Protein AF-A0AAV1XKB2-F1 (afdb_monomer_lite)

Structure (mmCIF, N/CA/C/O backbone):
data_AF-A0AAV1XKB2-F1
#
_entry.id   AF-A0AAV1XKB2-F1
#
loop_
_atom_site.group_PDB
_atom_site.id
_atom_site.type_symbol
_atom_site.label_atom_id
_atom_site.label_alt_id
_atom_site.label_comp_id
_atom_site.label_asym_id
_atom_site.label_entity_id
_atom_site.label_seq_id
_atom_site.pdbx_PDB_ins_code
_atom_site.Cartn_x
_atom_site.Cartn_y
_atom_site.Cartn_z
_atom_site.occupancy
_atom_site.B_iso_or_equiv
_atom_site.auth_seq_id
_atom_site.auth_comp_id
_atom_site.auth_asym_id
_atom_site.auth_atom_id
_atom_site.pdbx_PDB_model_num
ATOM 1 N N . MET A 1 1 ? -14.876 -2.537 -5.262 1.00 83.94 1 MET A N 1
ATOM 2 C CA . MET A 1 1 ? -13.657 -1.916 -5.820 1.00 83.94 1 MET A CA 1
ATOM 3 C C . MET A 1 1 ? -12.426 -2.475 -5.126 1.00 83.94 1 MET A C 1
ATOM 5 O O . MET A 1 1 ? -11.834 -3.338 -5.744 1.00 83.94 1 MET A O 1
ATOM 9 N N . ASP A 1 2 ? -12.140 -2.189 -3.852 1.00 96.25 2 ASP A N 1
ATOM 10 C CA . ASP A 1 2 ? -10.943 -2.771 -3.193 1.00 96.25 2 ASP A CA 1
ATOM 11 C C . ASP A 1 2 ? -11.246 -4.005 -2.339 1.00 96.25 2 ASP A C 1
ATOM 13 O O . ASP A 1 2 ? -10.470 -4.955 -2.315 1.00 96.25 2 ASP A O 1
ATOM 17 N N . ALA A 1 3 ? -12.425 -4.055 -1.708 1.00 96.94 3 ALA A N 1
ATOM 18 C CA . ALA A 1 3 ? -12.821 -5.207 -0.896 1.00 96.94 3 ALA A CA 1
ATOM 19 C C . ALA A 1 3 ? -12.820 -6.520 -1.703 1.00 96.94 3 ALA A C 1
ATOM 21 O O . ALA A 1 3 ? -12.330 -7.540 -1.236 1.00 96.94 3 ALA A O 1
ATOM 22 N N . HIS A 1 4 ? -13.295 -6.489 -2.954 1.00 97.62 4 HIS A N 1
ATOM 23 C CA . HIS A 1 4 ? -13.253 -7.657 -3.842 1.00 97.62 4 HIS A CA 1
ATOM 24 C C . HIS A 1 4 ? -11.821 -8.096 -4.175 1.00 97.62 4 HIS A C 1
ATOM 26 O O . HIS A 1 4 ? -11.567 -9.294 -4.266 1.00 97.62 4 HIS A O 1
ATOM 32 N N . VAL A 1 5 ? -10.889 -7.147 -4.329 1.00 97.81 5 VAL A N 1
ATOM 33 C CA . VAL A 1 5 ? -9.462 -7.441 -4.531 1.00 97.81 5 VAL A CA 1
ATOM 34 C C . VAL A 1 5 ? -8.880 -8.069 -3.267 1.00 97.81 5 VAL A C 1
ATOM 36 O O . VAL A 1 5 ? -8.208 -9.087 -3.359 1.00 97.81 5 VAL A O 1
ATOM 39 N N . GLY A 1 6 ? -9.200 -7.533 -2.087 1.00 97.56 6 GLY A N 1
ATOM 40 C CA . GLY A 1 6 ? -8.785 -8.108 -0.807 1.00 97.56 6 GLY A CA 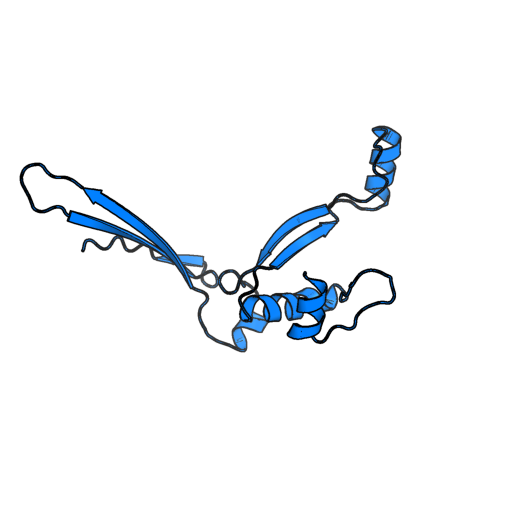1
ATOM 41 C C . GLY A 1 6 ? -9.269 -9.548 -0.616 1.00 97.56 6 GLY A C 1
ATOM 42 O O . GLY A 1 6 ? -8.490 -10.413 -0.233 1.00 97.56 6 GLY A O 1
ATOM 43 N N . VAL A 1 7 ? -10.527 -9.843 -0.949 1.00 97.50 7 VAL A N 1
ATOM 44 C CA . VAL A 1 7 ? -11.045 -11.221 -0.892 1.00 97.50 7 VAL A CA 1
ATOM 45 C C . VAL A 1 7 ? -10.362 -12.127 -1.917 1.00 97.50 7 VAL A C 1
ATOM 47 O O . VAL A 1 7 ? -9.953 -13.229 -1.579 1.00 97.50 7 VAL A O 1
ATOM 50 N N . LYS A 1 8 ? -10.215 -11.669 -3.165 1.00 97.69 8 LYS A N 1
ATOM 51 C CA . LYS A 1 8 ? -9.674 -12.481 -4.264 1.00 97.69 8 LYS A CA 1
ATOM 52 C C . LYS A 1 8 ? -8.173 -12.746 -4.149 1.00 97.69 8 LYS A C 1
ATOM 54 O O . LYS A 1 8 ? -7.715 -13.822 -4.509 1.00 97.69 8 LYS A O 1
ATOM 59 N N . GLU A 1 9 ? -7.401 -11.740 -3.751 1.00 97.19 9 GLU A N 1
ATOM 60 C CA . GLU A 1 9 ? -5.938 -11.767 -3.844 1.00 97.19 9 GLU A CA 1
ATOM 61 C C . GLU A 1 9 ? -5.250 -12.027 -2.499 1.00 97.19 9 GLU A C 1
ATOM 63 O O . GLU A 1 9 ? -4.081 -12.417 -2.496 1.00 97.19 9 GLU A O 1
ATOM 68 N N . LEU A 1 10 ? -5.952 -11.795 -1.380 1.00 96.50 10 LEU A N 1
ATOM 69 C CA . LEU A 1 10 ? -5.437 -11.949 -0.013 1.00 96.50 10 LEU A CA 1
ATOM 70 C C . LEU A 1 10 ? -6.264 -12.923 0.844 1.00 96.50 10 LEU A C 1
ATOM 72 O O . LEU A 1 10 ? -6.014 -13.019 2.045 1.00 96.50 10 LEU A O 1
ATOM 76 N N . ASP A 1 11 ? -7.248 -13.608 0.253 1.00 96.88 11 ASP A N 1
ATOM 77 C CA . ASP A 1 11 ? -8.141 -14.557 0.934 1.00 96.88 11 ASP A CA 1
ATOM 78 C C . ASP A 1 11 ? -8.866 -13.958 2.156 1.00 96.88 11 ASP A C 1
ATOM 80 O O . ASP A 1 11 ? -9.154 -14.637 3.145 1.00 96.88 11 ASP A O 1
ATOM 84 N N . LEU A 1 12 ? -9.165 -12.654 2.113 1.00 97.19 12 LEU A N 1
ATOM 85 C CA . LEU A 1 12 ? -9.924 -11.989 3.171 1.00 97.19 12 LEU A CA 1
ATOM 86 C C . LEU A 1 12 ? -11.398 -12.397 3.130 1.00 97.19 12 LEU A C 1
ATOM 88 O O . LEU A 1 12 ? -11.950 -12.749 2.091 1.00 97.19 12 LEU A O 1
ATOM 92 N N . GLN A 1 13 ? -12.070 -12.278 4.271 1.00 97.25 13 GLN A N 1
ATOM 93 C CA . GLN A 1 13 ? -13.512 -12.488 4.359 1.00 97.25 13 GLN A CA 1
ATOM 94 C C . GLN A 1 13 ? -14.255 -11.154 4.309 1.00 97.25 13 GLN A C 1
ATOM 96 O O . GLN A 1 13 ? -13.819 -10.162 4.900 1.00 97.25 13 GLN A O 1
ATOM 101 N N . TYR A 1 14 ? -15.406 -11.138 3.633 1.00 97.69 14 TYR A N 1
ATOM 102 C CA . TYR A 1 14 ? -16.333 -10.017 3.748 1.00 97.69 14 TYR A CA 1
ATOM 103 C C . TYR A 1 14 ? -16.877 -9.934 5.172 1.00 97.69 14 TYR A C 1
ATOM 105 O O . TYR A 1 14 ? -17.294 -10.932 5.762 1.00 97.69 14 TYR A O 1
ATOM 113 N N . MET A 1 15 ? -16.910 -8.722 5.703 1.00 96.69 15 MET A N 1
ATOM 114 C CA . MET A 1 15 ? -17.569 -8.416 6.962 1.00 96.69 15 MET A CA 1
ATOM 115 C C . MET A 1 15 ? -19.069 -8.163 6.734 1.00 96.69 15 MET A C 1
ATOM 117 O O . MET A 1 15 ? -19.504 -7.821 5.632 1.00 96.69 15 MET A O 1
ATOM 121 N N . LYS A 1 16 ? -19.882 -8.352 7.780 1.00 94.88 16 LYS A N 1
ATOM 122 C CA . LYS A 1 16 ? -21.343 -8.185 7.703 1.00 94.88 16 LYS A CA 1
ATOM 123 C C . LYS A 1 16 ? -21.719 -6.717 7.491 1.00 94.88 16 LYS A C 1
ATOM 125 O O . LYS A 1 16 ? -21.311 -5.866 8.271 1.00 94.88 16 LYS A O 1
ATOM 130 N N . GLY A 1 17 ? -22.560 -6.438 6.500 1.00 93.75 17 GLY A N 1
ATOM 131 C CA . GLY A 1 17 ? -23.114 -5.110 6.236 1.00 93.75 17 GLY A CA 1
ATOM 132 C C . GLY A 1 17 ? -23.745 -5.030 4.849 1.00 93.75 17 GLY A C 1
ATOM 133 O O . GLY A 1 17 ? -23.666 -5.982 4.076 1.00 93.75 17 GLY A O 1
ATOM 134 N N . GLU A 1 18 ? -24.366 -3.895 4.532 1.00 92.75 18 GLU A N 1
ATOM 135 C CA . GLU A 1 18 ? -24.983 -3.668 3.216 1.00 92.75 18 GLU A CA 1
ATOM 136 C C . GLU A 1 18 ? -23.945 -3.459 2.104 1.00 92.75 18 GLU A C 1
ATOM 138 O O . GLU A 1 18 ? -24.205 -3.762 0.941 1.00 92.75 18 GLU A O 1
ATOM 143 N N . GLN A 1 19 ? -22.754 -2.958 2.453 1.00 95.25 19 GLN A N 1
ATOM 144 C CA . GLN A 1 19 ? -21.680 -2.665 1.505 1.00 95.25 19 GLN A CA 1
ATOM 145 C C . GLN A 1 19 ? -20.498 -3.637 1.661 1.00 95.25 19 GLN A C 1
ATOM 147 O O . GLN A 1 19 ? -20.107 -3.943 2.795 1.00 95.25 19 GLN A O 1
ATOM 152 N N . PRO A 1 20 ? -19.875 -4.095 0.554 1.00 96.44 20 PRO A N 1
ATOM 153 C CA . PRO A 1 20 ? -18.698 -4.957 0.614 1.00 96.44 20 PRO A CA 1
ATOM 154 C C . PRO A 1 20 ? -17.520 -4.265 1.308 1.00 96.44 20 PRO A C 1
ATOM 156 O O . PRO A 1 20 ? -16.977 -3.286 0.797 1.00 96.44 20 PRO A O 1
ATOM 159 N N . HIS A 1 21 ? -17.092 -4.813 2.444 1.00 96.94 21 HIS A N 1
ATOM 160 C CA . HIS A 1 21 ? -15.913 -4.360 3.176 1.00 96.94 21 HIS A CA 1
ATOM 161 C C . HIS A 1 21 ? -15.157 -5.551 3.771 1.00 96.94 21 HIS A C 1
ATOM 163 O O . HIS A 1 21 ? -15.750 -6.556 4.167 1.00 96.94 21 HIS A O 1
ATOM 169 N N . CYS A 1 22 ? -13.832 -5.448 3.795 1.00 97.38 22 CYS A N 1
ATOM 170 C CA . CYS A 1 22 ? -12.917 -6.408 4.404 1.00 97.38 22 CYS A CA 1
ATOM 171 C C . CYS A 1 22 ? -11.652 -5.666 4.859 1.00 97.38 22 CYS A C 1
ATOM 173 O O . CYS A 1 22 ? -11.419 -4.527 4.454 1.00 97.38 22 CYS A O 1
ATOM 175 N N . GLY A 1 23 ? -10.829 -6.306 5.684 1.00 96.94 23 GLY A N 1
ATOM 176 C CA . GLY A 1 23 ? -9.600 -5.712 6.200 1.00 96.94 23 GLY A CA 1
ATOM 177 C C . GLY A 1 23 ? -8.769 -6.721 6.981 1.00 96.94 23 GLY A C 1
ATOM 178 O O . GLY A 1 23 ? -9.184 -7.863 7.179 1.00 96.94 23 GLY A O 1
ATOM 179 N N . PHE A 1 24 ? -7.591 -6.295 7.418 1.00 97.12 24 PHE A N 1
ATOM 180 C CA . PHE A 1 24 ? -6.651 -7.097 8.198 1.00 97.12 24 PHE A CA 1
ATOM 181 C C . PHE A 1 24 ? -5.982 -6.220 9.269 1.00 97.12 24 PHE A C 1
ATOM 183 O O . PHE A 1 24 ? -5.957 -4.999 9.119 1.00 97.12 24 PHE A O 1
ATOM 190 N N . PRO A 1 25 ? -5.454 -6.810 10.357 1.00 97.00 25 PRO A N 1
ATOM 191 C CA . PRO A 1 25 ? -4.750 -6.053 11.389 1.00 97.00 25 PRO A CA 1
ATOM 192 C C . PRO A 1 25 ? -3.394 -5.541 10.887 1.00 97.00 25 PRO A C 1
ATOM 194 O O . PRO A 1 25 ? -2.748 -6.201 10.076 1.00 97.00 25 PRO A O 1
ATOM 197 N N . GLU A 1 26 ? -2.927 -4.422 11.443 1.00 94.44 26 GLU A N 1
ATOM 198 C CA . GLU A 1 26 ? -1.676 -3.737 11.070 1.00 94.44 26 GLU A CA 1
ATOM 199 C C . GLU A 1 26 ? -0.451 -4.661 11.035 1.00 94.44 26 GLU A C 1
ATOM 201 O O . GLU A 1 26 ? 0.348 -4.598 10.111 1.00 94.44 26 GLU A O 1
ATOM 206 N N . LYS A 1 27 ? -0.352 -5.625 11.958 1.00 93.62 27 LYS A N 1
ATOM 207 C CA . LYS A 1 27 ? 0.728 -6.630 11.963 1.00 93.62 27 LYS A CA 1
ATOM 208 C C . LYS A 1 27 ? 0.872 -7.428 10.654 1.00 93.62 27 LYS A C 1
ATOM 210 O O . LYS A 1 27 ? 1.934 -7.973 10.388 1.00 93.62 27 LYS A O 1
ATOM 215 N N . ASN A 1 28 ? -0.193 -7.529 9.854 1.00 93.38 28 ASN A N 1
ATOM 216 C CA . ASN A 1 28 ? -0.197 -8.237 8.572 1.00 93.38 28 ASN A CA 1
ATOM 217 C C . ASN A 1 28 ? 0.032 -7.291 7.378 1.00 93.38 28 ASN A C 1
ATOM 219 O O . ASN A 1 28 ? -0.045 -7.736 6.231 1.00 93.38 28 ASN A O 1
ATOM 223 N N . PHE A 1 29 ? 0.271 -6.000 7.626 1.00 92.50 29 PHE A N 1
ATOM 224 C CA . PHE A 1 29 ? 0.393 -4.965 6.604 1.00 92.50 29 PHE A CA 1
ATOM 225 C C . PHE A 1 29 ? 1.471 -5.286 5.576 1.00 92.50 29 PHE A C 1
ATOM 227 O O . PHE A 1 29 ? 1.144 -5.421 4.398 1.00 92.50 29 PHE A O 1
ATOM 234 N N . LEU A 1 30 ? 2.715 -5.493 6.018 1.00 89.06 30 LEU A N 1
ATOM 235 C CA . LEU A 1 30 ? 3.856 -5.715 5.124 1.00 89.06 30 LEU A CA 1
ATOM 236 C C . LEU A 1 30 ? 3.608 -6.889 4.169 1.00 89.06 30 LEU A C 1
ATOM 238 O O . LEU A 1 30 ? 3.649 -6.721 2.952 1.00 89.06 30 LEU A O 1
ATOM 242 N N . MET A 1 31 ? 3.218 -8.044 4.716 1.00 90.69 31 MET A N 1
ATOM 243 C CA . MET A 1 31 ? 2.910 -9.247 3.936 1.00 90.69 31 MET A CA 1
ATOM 244 C C . MET A 1 31 ? 1.803 -9.010 2.894 1.00 90.69 31 MET A C 1
ATOM 246 O O . MET A 1 31 ? 1.886 -9.488 1.763 1.00 90.69 31 MET A O 1
ATOM 250 N N . ASN A 1 32 ? 0.725 -8.314 3.262 1.00 93.81 32 ASN A N 1
ATOM 251 C CA . ASN A 1 32 ? -0.418 -8.129 2.368 1.00 93.81 32 ASN A CA 1
ATOM 252 C C . ASN A 1 32 ? -0.155 -7.078 1.286 1.00 93.81 32 ASN A C 1
ATOM 254 O O . ASN A 1 32 ? -0.527 -7.286 0.129 1.00 93.81 32 ASN A O 1
ATOM 258 N N . VAL A 1 33 ? 0.505 -5.973 1.637 1.00 92.44 33 VAL A N 1
ATOM 259 C CA . VAL A 1 33 ? 0.912 -4.941 0.675 1.00 92.44 33 VAL A CA 1
ATOM 260 C C . VAL A 1 33 ? 1.869 -5.524 -0.351 1.00 92.44 33 VAL A C 1
ATOM 262 O O . VAL A 1 33 ? 1.693 -5.301 -1.546 1.00 92.44 33 VAL A O 1
ATOM 265 N N . GLU A 1 34 ? 2.834 -6.323 0.092 1.00 88.69 34 GLU A N 1
ATOM 266 C CA . GLU A 1 34 ? 3.779 -6.985 -0.794 1.00 88.69 34 GLU A CA 1
ATOM 267 C C . GLU A 1 34 ? 3.076 -7.938 -1.772 1.00 88.69 34 GLU A C 1
ATOM 269 O O . GLU A 1 34 ? 3.307 -7.860 -2.980 1.00 88.69 34 GLU A O 1
ATOM 274 N N . LYS A 1 35 ? 2.173 -8.804 -1.285 1.00 91.50 35 LYS A N 1
ATOM 275 C CA . LYS A 1 35 ? 1.381 -9.701 -2.145 1.00 91.50 35 LYS A CA 1
ATOM 276 C C . LYS A 1 35 ? 0.637 -8.928 -3.234 1.00 91.50 35 LYS A C 1
ATOM 278 O O . LYS A 1 35 ? 0.655 -9.337 -4.396 1.00 91.50 35 LYS A O 1
ATOM 283 N N . LEU A 1 36 ? 0.002 -7.811 -2.875 1.00 94.38 36 LEU A N 1
ATOM 284 C CA . LEU A 1 36 ? -0.696 -6.948 -3.829 1.00 94.38 36 LEU A CA 1
ATOM 285 C C . LEU A 1 36 ? 0.278 -6.283 -4.813 1.00 94.38 36 LEU A C 1
ATOM 287 O O . LEU A 1 36 ? 0.057 -6.336 -6.023 1.00 94.38 36 LEU A O 1
ATOM 291 N N . ALA A 1 37 ? 1.378 -5.712 -4.323 1.00 90.94 37 ALA A N 1
ATOM 292 C CA . ALA A 1 37 ? 2.384 -5.055 -5.150 1.00 90.94 37 ALA A CA 1
ATOM 293 C C . ALA A 1 37 ? 3.010 -6.022 -6.168 1.00 90.94 37 ALA A C 1
ATOM 295 O O . ALA A 1 37 ? 3.103 -5.696 -7.351 1.00 90.94 37 ALA A O 1
ATOM 296 N N . ARG A 1 38 ? 3.352 -7.250 -5.753 1.00 87.75 38 ARG A N 1
ATOM 297 C CA . ARG A 1 38 ? 3.874 -8.306 -6.640 1.00 87.75 38 ARG A CA 1
ATOM 298 C C . ARG A 1 38 ? 2.865 -8.750 -7.701 1.00 87.75 38 ARG A C 1
ATOM 300 O O . ARG A 1 38 ? 3.268 -9.083 -8.811 1.00 87.75 38 ARG A O 1
ATOM 307 N N . LYS A 1 39 ? 1.565 -8.710 -7.392 1.00 91.69 39 LYS A N 1
ATOM 308 C CA . LYS A 1 39 ? 0.472 -8.946 -8.355 1.00 91.69 39 LYS A CA 1
ATOM 309 C C . LYS A 1 39 ? 0.218 -7.751 -9.293 1.00 91.69 39 LYS A C 1
ATOM 311 O O . LYS A 1 39 ? -0.680 -7.821 -10.125 1.00 91.69 39 LYS A O 1
ATOM 316 N N . GLY A 1 40 ? 1.001 -6.672 -9.186 1.00 91.81 40 GLY A N 1
ATOM 317 C CA . GLY A 1 40 ? 0.936 -5.501 -10.065 1.00 91.81 40 GLY A CA 1
ATOM 318 C C . GLY A 1 40 ? -0.029 -4.408 -9.605 1.00 91.81 40 GLY A C 1
ATOM 319 O O . GLY A 1 40 ? -0.230 -3.433 -10.329 1.00 91.81 40 GLY A O 1
ATOM 320 N N . TYR A 1 41 ? -0.618 -4.531 -8.413 1.00 96.06 41 TYR A N 1
ATOM 321 C CA . TYR A 1 41 ? -1.460 -3.475 -7.857 1.00 96.06 41 TYR A CA 1
ATOM 322 C C . TYR A 1 41 ? -0.602 -2.316 -7.333 1.00 96.06 41 TYR A C 1
ATOM 324 O O . TYR A 1 41 ? 0.479 -2.516 -6.776 1.00 96.06 41 TYR A O 1
ATOM 332 N N . ARG A 1 42 ? -1.111 -1.089 -7.475 1.00 95.38 42 ARG A N 1
ATOM 333 C CA . ARG A 1 42 ? -0.558 0.099 -6.817 1.00 95.38 42 ARG A CA 1
ATOM 334 C C . ARG A 1 42 ? -1.319 0.340 -5.520 1.00 95.38 42 ARG A C 1
ATOM 336 O O . ARG A 1 42 ? -2.508 0.647 -5.559 1.00 95.38 42 ARG A O 1
ATOM 343 N N . VAL A 1 43 ? -0.637 0.195 -4.392 1.00 95.75 43 VAL A N 1
ATOM 344 C CA . VAL A 1 43 ? -1.234 0.254 -3.056 1.00 95.75 43 VAL A CA 1
ATOM 345 C C . VAL A 1 43 ? -0.991 1.630 -2.451 1.00 95.75 43 VAL A C 1
ATOM 347 O O . VAL A 1 43 ? 0.150 2.078 -2.367 1.00 95.75 43 VAL A O 1
ATOM 350 N N . LEU A 1 44 ? -2.058 2.310 -2.037 1.00 96.94 44 LEU A N 1
ATOM 351 C CA . LEU A 1 44 ? -1.967 3.568 -1.300 1.00 96.94 44 LEU A CA 1
ATOM 352 C C . LEU A 1 44 ? -2.066 3.269 0.194 1.00 96.94 44 LEU A C 1
ATOM 354 O O . LEU A 1 44 ? -3.008 2.610 0.631 1.00 96.94 44 LEU A O 1
ATOM 358 N N . VAL A 1 45 ? -1.106 3.770 0.963 1.00 95.88 45 VAL A N 1
ATOM 359 C CA . VAL A 1 45 ? -1.065 3.623 2.419 1.00 95.88 45 VAL A CA 1
ATOM 360 C C . VAL A 1 45 ? -1.623 4.899 3.024 1.00 95.88 45 VAL A C 1
ATOM 362 O O . VAL A 1 45 ? -1.047 5.973 2.845 1.00 95.88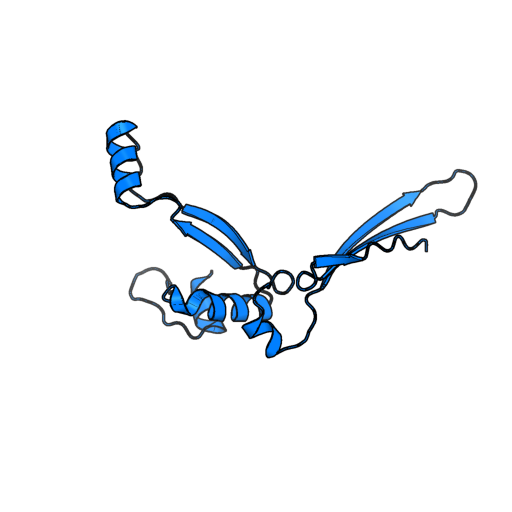 45 VAL A O 1
ATOM 365 N N . VAL A 1 46 ? -2.775 4.784 3.680 1.00 97.69 46 VAL A N 1
ATOM 366 C CA . VAL A 1 46 ? -3.486 5.909 4.288 1.00 97.69 46 VAL A CA 1
ATOM 367 C C . VAL A 1 46 ? -3.479 5.730 5.797 1.00 97.69 46 VAL A C 1
ATOM 369 O O . VAL A 1 46 ? -4.162 4.845 6.308 1.00 97.69 46 VAL A O 1
ATOM 372 N N . GLU A 1 47 ? -2.744 6.589 6.496 1.00 97.25 47 GLU A N 1
ATOM 373 C CA . GLU A 1 47 ? -2.564 6.500 7.946 1.00 97.25 47 GLU A CA 1
ATOM 374 C C . GLU A 1 47 ? -3.400 7.536 8.690 1.00 97.25 47 GLU A C 1
ATOM 376 O O . GLU A 1 47 ? -3.790 8.570 8.140 1.00 97.25 47 GLU A O 1
ATOM 381 N N . GLN A 1 48 ? -3.662 7.269 9.970 1.00 97.25 48 GLN A N 1
ATOM 382 C CA . GLN A 1 48 ? -4.183 8.278 10.889 1.00 97.25 48 GLN A CA 1
ATOM 383 C C . GLN A 1 48 ? -3.044 9.227 11.277 1.00 97.25 48 GLN A C 1
ATOM 385 O O . GLN A 1 48 ? -2.104 8.829 11.957 1.00 97.25 48 GLN A O 1
ATOM 390 N N . THR A 1 49 ? -3.125 10.491 10.857 1.00 96.31 49 THR A N 1
ATOM 391 C CA . THR A 1 49 ? -2.084 11.505 11.130 1.00 96.31 49 THR A CA 1
ATOM 392 C C . THR A 1 49 ? -2.386 12.364 12.356 1.00 96.31 49 THR A C 1
ATOM 394 O O . THR A 1 49 ? -1.784 13.423 12.560 1.00 96.31 49 THR A O 1
ATOM 397 N N . GLU A 1 50 ? -3.357 11.936 13.156 1.00 93.62 50 GLU A N 1
ATOM 398 C CA . GLU A 1 50 ? -3.640 12.474 14.478 1.00 93.62 50 GLU A CA 1
ATOM 399 C C . GLU A 1 50 ? -4.237 11.392 15.382 1.00 93.62 50 GLU A C 1
ATOM 401 O O . GLU A 1 50 ? -4.903 10.465 14.910 1.00 93.62 50 GLU A O 1
ATOM 406 N N . THR A 1 51 ? -4.021 11.528 16.688 1.00 95.38 51 THR A N 1
ATOM 407 C CA . THR A 1 51 ? -4.644 10.666 17.699 1.00 95.38 51 THR A CA 1
ATOM 408 C C . THR A 1 51 ? -6.069 11.135 18.030 1.00 95.38 51 THR A C 1
ATOM 410 O O . THR A 1 51 ? -6.423 12.292 17.768 1.00 95.38 51 THR A O 1
ATOM 413 N N . PRO A 1 52 ? -6.910 10.285 18.651 1.00 93.56 52 PRO A N 1
ATOM 414 C CA . PRO A 1 52 ? -8.228 10.700 19.131 1.00 93.56 52 PRO A CA 1
ATOM 415 C C . PRO A 1 52 ? -8.179 11.913 20.073 1.00 93.56 52 PRO A C 1
ATOM 417 O O . PRO A 1 52 ? -9.016 12.808 19.966 1.00 93.56 52 PRO A O 1
ATOM 420 N N . GLU A 1 53 ? -7.172 12.003 20.946 1.00 93.75 53 GLU A N 1
ATOM 421 C CA . GLU A 1 53 ? -6.999 13.134 21.867 1.00 93.75 53 GLU A CA 1
ATOM 422 C C . GLU A 1 53 ? -6.680 14.429 21.109 1.00 93.75 53 GLU A C 1
ATOM 424 O O . GLU A 1 53 ? -7.228 15.490 21.413 1.00 93.75 53 GLU A O 1
ATOM 429 N N . GLN A 1 54 ? -5.823 14.349 20.088 1.00 92.06 54 GLN A N 1
ATOM 430 C CA . GLN A 1 54 ? -5.488 15.489 19.233 1.00 92.06 54 GLN A CA 1
ATOM 431 C C . GLN A 1 54 ? -6.706 15.968 18.433 1.00 92.06 54 GLN A C 1
ATOM 433 O O . GLN A 1 54 ? -6.962 17.176 18.368 1.00 92.06 54 GLN A O 1
ATOM 438 N N . MET A 1 55 ? -7.502 15.034 17.904 1.00 92.88 55 MET A N 1
ATOM 439 C CA . MET A 1 55 ? -8.773 15.330 17.243 1.00 92.88 55 MET A CA 1
ATOM 440 C C . MET A 1 55 ? -9.745 16.027 18.209 1.00 92.88 55 MET A C 1
ATOM 442 O O . MET A 1 55 ? -10.355 17.033 17.843 1.00 92.88 55 MET A O 1
ATOM 446 N N . GLU A 1 56 ? -9.869 15.559 19.456 1.00 89.56 56 GLU A N 1
ATOM 447 C CA . GLU A 1 56 ? -10.725 16.201 20.461 1.00 89.56 56 GLU A CA 1
ATOM 448 C C . GLU A 1 56 ? -10.290 17.629 20.797 1.00 89.56 56 GLU A C 1
ATOM 450 O O . GLU A 1 56 ? -11.134 18.523 20.907 1.00 89.56 56 GLU A O 1
ATOM 455 N N . ILE A 1 57 ? -8.986 17.860 20.966 1.00 88.75 57 ILE A N 1
ATOM 456 C CA . ILE A 1 57 ? -8.440 19.197 21.221 1.00 88.75 57 ILE A CA 1
ATOM 457 C C . ILE A 1 57 ? -8.729 20.106 20.023 1.00 88.75 57 ILE A C 1
ATOM 459 O O . ILE A 1 57 ? -9.248 21.207 20.198 1.00 88.75 57 ILE A O 1
ATOM 463 N N . SER A 1 58 ? -8.458 19.636 18.802 1.00 87.69 58 SER A N 1
ATOM 464 C CA . SER A 1 58 ? -8.745 20.369 17.564 1.00 87.69 58 SER A CA 1
ATOM 465 C C . SER A 1 58 ? -10.231 20.720 17.448 1.00 87.69 58 SER A C 1
ATOM 467 O O . SER A 1 58 ? -10.581 21.861 17.143 1.00 87.69 58 SER A O 1
ATOM 469 N N . TRP A 1 59 ? -11.117 19.777 17.773 1.00 84.00 59 TRP A N 1
ATOM 470 C CA . TRP A 1 59 ? -12.561 19.987 17.792 1.00 84.00 59 TRP A CA 1
ATOM 471 C C . TRP A 1 59 ? -12.979 21.082 18.779 1.00 84.00 59 TRP A C 1
ATOM 473 O O .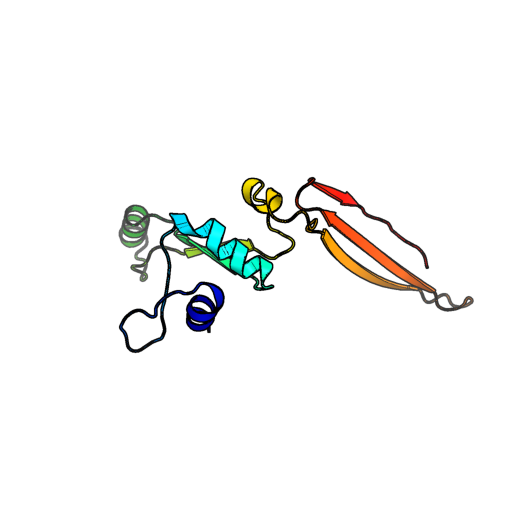 TRP A 1 59 ? -13.671 22.026 18.389 1.00 84.00 59 TRP A O 1
ATOM 483 N N . LYS A 1 60 ? -12.516 20.988 20.032 1.00 85.50 60 LYS A N 1
ATOM 484 C CA . LYS A 1 60 ? -12.848 21.932 21.112 1.00 85.50 60 LYS A CA 1
ATOM 485 C C . LYS A 1 60 ? -12.285 23.333 20.855 1.00 85.50 60 LYS A C 1
ATOM 487 O O . LYS A 1 60 ? -12.959 24.315 21.138 1.00 85.50 60 LYS A O 1
ATOM 492 N N . VAL A 1 61 ? -11.068 23.428 20.316 1.00 82.25 61 VAL A N 1
ATOM 493 C CA . VAL A 1 61 ? -10.349 24.702 20.135 1.00 82.25 61 VAL A CA 1
ATOM 494 C C . VAL A 1 61 ? -10.709 25.392 18.820 1.00 82.25 61 VAL A C 1
ATOM 496 O O . VAL A 1 61 ? -10.863 26.609 18.789 1.00 82.25 61 VAL A O 1
ATOM 499 N N . LYS A 1 62 ? -10.834 24.639 17.721 1.00 74.50 62 LYS A N 1
ATOM 500 C CA . LYS A 1 62 ? -11.028 25.201 16.372 1.00 74.50 62 LYS A CA 1
ATOM 501 C C . LYS A 1 62 ? -12.477 25.142 15.887 1.00 74.50 62 LYS A C 1
ATOM 503 O O . LYS A 1 62 ? -12.757 25.607 14.786 1.00 74.50 62 LYS A O 1
ATOM 508 N N . GLY A 1 63 ? -13.392 24.554 16.663 1.00 71.50 63 GLY A N 1
ATOM 509 C CA . GLY A 1 63 ? -14.796 24.400 16.271 1.00 71.50 63 GLY A CA 1
ATOM 510 C C . GLY A 1 63 ? -14.981 23.533 15.021 1.00 71.50 63 GLY A C 1
ATOM 511 O O . GLY A 1 63 ? -15.922 23.748 14.255 1.00 71.50 63 GLY A O 1
ATOM 512 N N . SER A 1 64 ? -14.065 22.584 14.776 1.00 70.00 64 SER A N 1
ATOM 513 C CA . SER A 1 64 ? -14.116 21.701 13.604 1.00 70.00 64 SER A CA 1
ATOM 514 C C . SER A 1 64 ? -15.475 20.993 13.514 1.00 70.00 64 SER A C 1
ATOM 516 O O . SER A 1 64 ? -16.016 20.523 14.509 1.00 70.00 64 SER A O 1
ATOM 518 N N . LYS A 1 65 ? -16.055 20.876 12.316 1.00 73.38 65 LYS A N 1
ATOM 519 C CA . LYS A 1 65 ? -17.294 20.094 12.126 1.00 73.38 65 LYS A CA 1
ATOM 520 C C . LYS A 1 65 ? -17.034 18.586 12.033 1.00 73.38 65 LYS A C 1
ATOM 522 O O . LYS A 1 65 ? -17.978 17.803 12.109 1.00 73.38 65 LYS A O 1
ATOM 527 N N . GLN A 1 66 ? -15.780 18.172 11.856 1.00 76.69 66 GLN A N 1
ATOM 528 C CA . GLN A 1 66 ? -15.407 16.777 11.639 1.00 76.69 66 GLN A CA 1
ATOM 529 C C . GLN A 1 66 ? -14.993 16.124 12.960 1.00 76.69 66 GLN A C 1
ATOM 531 O O . GLN A 1 66 ? -13.986 16.497 13.553 1.00 76.69 66 GLN A O 1
ATOM 536 N N . LYS A 1 67 ? -15.784 15.141 13.408 1.00 86.69 67 LYS A N 1
ATOM 537 C CA . LYS A 1 67 ? -15.510 14.293 14.584 1.00 86.69 67 LYS A CA 1
ATOM 538 C C . LYS A 1 67 ? -14.787 12.998 14.194 1.00 86.69 67 LYS A C 1
ATOM 540 O O . LYS A 1 67 ? -15.135 11.918 14.664 1.00 86.69 67 LYS A O 1
ATOM 545 N N . VAL A 1 68 ? -13.859 13.094 13.252 1.00 91.94 68 VAL A N 1
ATOM 546 C CA . VAL A 1 68 ? -13.083 11.959 12.754 1.00 91.94 68 VAL A CA 1
ATOM 547 C C . VAL A 1 68 ? -11.620 12.347 12.740 1.00 91.94 68 VAL A C 1
ATOM 549 O O . VAL A 1 68 ? -11.300 13.479 12.390 1.00 91.94 68 VAL A O 1
ATOM 552 N N . VAL A 1 69 ? -10.753 11.399 13.087 1.00 94.62 69 VAL A N 1
ATOM 553 C CA . VAL A 1 69 ? -9.312 11.609 12.960 1.00 94.62 69 VAL A CA 1
ATOM 554 C C . VAL A 1 69 ? -8.923 11.809 11.493 1.00 94.62 69 VAL A C 1
ATOM 556 O O . VAL A 1 69 ? -9.413 11.102 10.598 1.00 94.62 69 VAL A O 1
ATOM 559 N N . ARG A 1 70 ? -8.039 12.771 11.256 1.00 93.69 70 ARG A N 1
ATOM 560 C CA . ARG A 1 70 ? -7.438 13.085 9.966 1.00 93.69 70 ARG A CA 1
ATOM 561 C C . ARG A 1 70 ? -6.664 11.890 9.423 1.00 93.69 70 ARG A C 1
ATOM 563 O O . ARG A 1 70 ? -5.976 11.176 10.153 1.00 93.69 70 ARG A O 1
ATOM 570 N N . ARG A 1 71 ? -6.796 11.688 8.115 1.00 97.06 71 ARG A N 1
ATOM 571 C CA . ARG A 1 71 ? -6.129 10.629 7.367 1.00 97.06 71 ARG A CA 1
ATOM 572 C C . ARG A 1 71 ? -5.486 11.197 6.120 1.00 97.06 71 ARG A C 1
ATOM 574 O O . ARG A 1 71 ? -6.109 12.009 5.437 1.00 97.06 71 ARG A O 1
ATOM 581 N N . GLU A 1 72 ? -4.272 10.759 5.827 1.00 97.56 72 GLU A N 1
ATOM 582 C CA . GLU A 1 72 ? -3.492 11.239 4.686 1.00 97.56 72 GLU A CA 1
ATOM 583 C C . GLU A 1 72 ? -2.789 10.067 4.003 1.00 97.56 72 GLU A C 1
ATOM 585 O O . GLU A 1 72 ? -2.519 9.044 4.631 1.00 97.56 72 GLU A O 1
ATOM 590 N N . ILE A 1 73 ? -2.515 10.204 2.704 1.00 97.50 73 ILE A N 1
ATOM 591 C CA . ILE A 1 73 ? -1.705 9.226 1.973 1.00 97.50 73 ILE A CA 1
ATOM 592 C C . ILE A 1 73 ? -0.253 9.430 2.404 1.00 97.50 73 ILE A C 1
ATOM 594 O O . ILE A 1 73 ? 0.347 10.453 2.082 1.00 97.50 73 ILE A O 1
ATOM 598 N N . CYS A 1 74 ? 0.303 8.453 3.111 1.00 95.00 74 CYS A N 1
ATOM 599 C CA . CYS A 1 74 ? 1.672 8.502 3.617 1.00 95.00 74 CYS A CA 1
ATOM 600 C C . CYS A 1 74 ? 2.665 7.777 2.703 1.00 95.00 74 CYS A C 1
ATOM 602 O O . CYS A 1 74 ? 3.845 8.112 2.703 1.00 95.00 74 CYS A O 1
ATOM 604 N N . ALA A 1 75 ? 2.203 6.813 1.900 1.00 92.44 75 ALA A N 1
ATOM 605 C CA . ALA A 1 75 ? 3.049 6.113 0.937 1.00 92.44 75 ALA A CA 1
ATOM 606 C C . ALA A 1 75 ? 2.255 5.564 -0.257 1.00 92.44 75 ALA A C 1
ATOM 608 O O . ALA A 1 75 ? 1.047 5.324 -0.181 1.00 92.44 75 ALA A O 1
ATOM 609 N N . VAL A 1 76 ? 2.967 5.326 -1.362 1.00 93.25 76 VAL A N 1
ATOM 610 C CA . VAL A 1 76 ? 2.467 4.603 -2.537 1.00 93.25 76 VAL A CA 1
ATOM 611 C C . VAL A 1 76 ? 3.428 3.462 -2.844 1.00 93.25 76 VAL A C 1
ATOM 613 O O . VAL A 1 76 ? 4.592 3.690 -3.170 1.00 93.25 76 VAL A O 1
ATOM 616 N N . VAL A 1 77 ? 2.932 2.233 -2.758 1.00 91.38 77 VAL A N 1
ATOM 617 C CA . VAL A 1 77 ? 3.725 1.018 -2.949 1.00 91.38 77 VAL A CA 1
ATOM 618 C C . VAL A 1 77 ? 3.359 0.363 -4.276 1.00 91.38 77 VAL A C 1
ATOM 620 O O . VAL A 1 77 ? 2.187 0.200 -4.620 1.00 91.38 77 VAL A O 1
ATOM 623 N N . THR A 1 78 ? 4.378 -0.001 -5.041 1.00 91.19 78 THR A N 1
ATOM 624 C CA . THR A 1 78 ? 4.286 -0.700 -6.327 1.00 91.19 78 THR A CA 1
ATOM 625 C C . THR A 1 78 ? 5.320 -1.816 -6.358 1.00 91.19 78 THR A C 1
ATOM 627 O O . THR A 1 78 ? 6.232 -1.815 -5.535 1.00 91.19 78 THR A O 1
ATOM 630 N N . LYS A 1 79 ? 5.244 -2.730 -7.338 1.00 87.81 79 LYS A N 1
ATOM 631 C CA . LYS A 1 79 ? 6.270 -3.773 -7.527 1.00 87.81 79 LYS A CA 1
ATOM 632 C C . LYS A 1 79 ? 7.698 -3.198 -7.537 1.00 87.81 79 LYS A C 1
ATOM 634 O O . LYS A 1 79 ? 8.585 -3.794 -6.946 1.00 87.81 79 LYS A O 1
ATOM 639 N N . GLY A 1 80 ? 7.901 -2.050 -8.191 1.00 84.88 80 GLY A N 1
ATOM 640 C CA . GLY A 1 80 ? 9.217 -1.418 -8.349 1.00 84.88 80 GLY A CA 1
ATOM 641 C C . GLY A 1 80 ? 9.661 -0.517 -7.191 1.00 84.88 80 GLY A C 1
ATOM 642 O O . GLY A 1 80 ? 10.769 -0.006 -7.237 1.00 84.88 80 GLY A O 1
ATOM 643 N N . THR A 1 81 ? 8.820 -0.292 -6.175 1.00 85.31 81 THR A N 1
ATOM 644 C CA . THR A 1 81 ? 9.141 0.562 -5.009 1.00 85.31 81 THR A CA 1
ATOM 645 C C . THR A 1 81 ? 9.120 -0.205 -3.683 1.00 85.31 81 THR A C 1
ATOM 647 O O . THR A 1 81 ? 9.042 0.403 -2.618 1.00 85.31 81 THR A O 1
ATOM 650 N N . LEU A 1 82 ? 9.150 -1.542 -3.726 1.00 81.00 82 LEU A N 1
ATOM 651 C CA . LEU A 1 82 ? 9.258 -2.379 -2.529 1.00 81.00 82 LEU A CA 1
ATOM 652 C C . LEU A 1 82 ? 10.680 -2.288 -1.958 1.00 81.00 82 LEU A C 1
ATOM 654 O O . LEU A 1 82 ? 11.639 -2.622 -2.647 1.00 81.00 82 LEU A O 1
ATOM 658 N N . THR A 1 83 ? 10.804 -1.853 -0.704 1.00 70.75 83 THR A N 1
ATOM 659 C CA . THR A 1 83 ? 12.093 -1.599 -0.032 1.00 70.75 83 THR A CA 1
ATOM 660 C C . THR A 1 83 ? 12.474 -2.629 1.028 1.00 70.75 83 THR A C 1
ATOM 662 O O . THR A 1 83 ? 13.600 -2.594 1.517 1.00 70.75 83 THR A O 1
ATOM 665 N N . ASP A 1 84 ? 11.567 -3.524 1.428 1.00 67.25 84 ASP A N 1
ATOM 666 C CA . ASP A 1 84 ? 11.784 -4.350 2.620 1.00 67.25 84 ASP A CA 1
ATOM 667 C C . ASP A 1 84 ? 12.629 -5.610 2.339 1.00 67.25 84 ASP A C 1
ATOM 669 O O . ASP A 1 84 ? 12.283 -6.462 1.510 1.00 67.25 84 ASP A O 1
ATOM 673 N N . GLY A 1 85 ? 13.765 -5.709 3.036 1.00 54.94 85 GLY A N 1
ATOM 674 C CA . GLY A 1 85 ? 14.870 -6.624 2.741 1.00 54.94 85 GLY A CA 1
ATOM 675 C C . GLY A 1 85 ? 14.635 -8.085 3.131 1.00 54.94 85 GLY A C 1
ATOM 676 O O . GLY A 1 85 ? 15.152 -8.975 2.453 1.00 54.94 85 GLY A O 1
ATOM 677 N N . GLU A 1 86 ? 13.826 -8.368 4.160 1.00 54.69 86 GLU A N 1
ATOM 678 C CA . GLU A 1 86 ? 13.517 -9.761 4.538 1.00 54.69 86 GLU A CA 1
ATOM 679 C C . GLU A 1 86 ? 12.706 -10.476 3.446 1.00 54.69 86 GLU A C 1
ATOM 681 O O . GLU A 1 86 ? 12.855 -11.678 3.230 1.00 54.69 86 GLU A O 1
ATOM 686 N N . LEU A 1 87 ? 11.902 -9.730 2.690 1.00 52.16 87 LEU A N 1
ATOM 687 C CA . LEU A 1 87 ? 10.944 -10.250 1.715 1.00 52.16 87 LEU A CA 1
ATOM 688 C C . LEU A 1 87 ? 11.513 -10.353 0.289 1.00 52.16 87 LEU A C 1
ATOM 690 O O . LEU A 1 87 ? 11.167 -11.275 -0.461 1.00 52.16 87 LEU A O 1
ATOM 694 N N . LEU A 1 88 ? 12.450 -9.470 -0.074 1.00 54.56 88 LEU A N 1
ATOM 695 C CA . LEU A 1 88 ? 13.229 -9.567 -1.319 1.00 54.56 88 LEU A CA 1
ATOM 696 C C . LEU A 1 88 ? 14.145 -10.802 -1.336 1.00 54.56 88 LEU A C 1
ATOM 698 O O . LEU A 1 88 ? 14.386 -11.373 -2.399 1.00 54.56 88 LEU A O 1
ATOM 702 N N . SER A 1 89 ? 14.577 -11.281 -0.163 1.00 54.69 89 SER A N 1
ATOM 703 C CA . SER A 1 89 ? 15.396 -12.496 -0.037 1.00 54.69 89 SER A CA 1
ATOM 704 C C . SER A 1 89 ? 14.722 -13.754 -0.615 1.00 54.69 89 SER A C 1
ATOM 706 O O . SER A 1 89 ? 15.402 -14.675 -1.066 1.00 54.69 89 SER A O 1
ATOM 708 N N . ALA A 1 90 ? 13.384 -13.773 -0.663 1.00 55.41 90 ALA A N 1
ATOM 709 C CA . ALA A 1 90 ? 12.594 -14.884 -1.185 1.00 55.41 90 ALA A CA 1
ATOM 710 C C . ALA A 1 90 ? 12.365 -14.831 -2.708 1.00 55.41 90 ALA A C 1
ATOM 712 O O . ALA A 1 90 ? 11.922 -15.825 -3.283 1.00 55.41 90 ALA A O 1
ATOM 713 N N . ASN A 1 91 ? 12.609 -13.692 -3.374 1.00 57.28 91 ASN A N 1
ATOM 714 C CA . ASN A 1 91 ? 12.485 -13.586 -4.830 1.00 57.28 91 ASN A CA 1
ATOM 715 C C . ASN A 1 91 ? 13.430 -12.502 -5.394 1.00 57.28 91 ASN A C 1
ATOM 717 O O . ASN A 1 91 ? 13.080 -11.323 -5.356 1.00 57.28 91 ASN A O 1
ATOM 721 N N . PRO A 1 92 ? 14.601 -12.883 -5.931 1.00 60.44 92 PRO A N 1
ATOM 722 C CA . PRO A 1 92 ? 15.698 -11.976 -6.282 1.00 60.44 92 PRO A CA 1
ATOM 723 C C . PRO A 1 92 ? 15.486 -11.164 -7.576 1.00 60.44 92 PRO A C 1
ATOM 725 O O . PRO A 1 92 ? 16.456 -10.681 -8.159 1.00 60.44 92 PRO A O 1
ATOM 728 N N . GLU A 1 93 ? 14.249 -11.011 -8.066 1.00 64.00 93 GLU A N 1
ATOM 729 C CA . GLU A 1 93 ? 13.985 -10.084 -9.173 1.00 64.00 93 GLU A CA 1
ATOM 730 C C . GLU A 1 93 ? 14.271 -8.652 -8.704 1.00 64.00 93 GLU A C 1
ATOM 732 O O . GLU A 1 93 ? 13.547 -8.108 -7.870 1.00 64.00 93 GLU A O 1
ATOM 737 N N . ALA A 1 94 ? 15.324 -8.039 -9.245 1.00 61.91 94 ALA A N 1
ATOM 738 C CA . ALA A 1 94 ? 15.691 -6.668 -8.921 1.0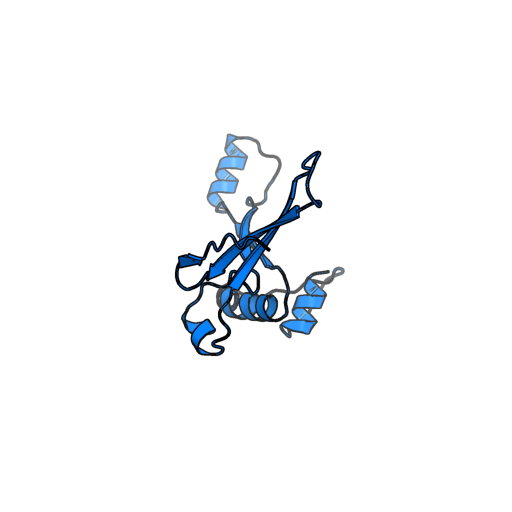0 61.91 94 ALA A CA 1
ATOM 739 C C . ALA A 1 94 ? 14.570 -5.688 -9.341 1.00 61.91 94 ALA A C 1
ATOM 741 O O . ALA A 1 94 ? 14.160 -5.690 -10.512 1.00 61.91 94 ALA A O 1
ATOM 742 N N . PRO A 1 95 ? 14.050 -4.853 -8.419 1.00 73.94 95 PRO A N 1
ATOM 743 C CA . PRO A 1 95 ? 12.988 -3.904 -8.719 1.00 73.94 95 PRO A CA 1
ATOM 744 C C . PRO A 1 95 ? 13.560 -2.670 -9.430 1.00 73.94 95 PRO A C 1
ATOM 746 O O . PRO A 1 95 ? 13.792 -1.628 -8.821 1.00 73.94 95 PRO A O 1
ATOM 749 N N . PHE A 1 96 ? 13.770 -2.773 -10.743 1.00 78.69 96 PHE A N 1
ATOM 750 C CA . PHE A 1 96 ? 14.145 -1.618 -11.556 1.00 78.69 96 PHE A CA 1
ATOM 751 C C . PHE A 1 96 ? 12.922 -0.780 -11.933 1.00 78.69 96 PHE A C 1
ATOM 753 O O . PHE A 1 96 ? 11.910 -1.290 -12.424 1.00 78.69 96 PHE A O 1
ATOM 760 N N . LEU A 1 97 ? 13.048 0.533 -11.772 1.00 85.44 97 LEU A N 1
ATOM 761 C CA . LEU A 1 97 ? 12.144 1.526 -12.339 1.00 85.44 97 LEU A CA 1
ATOM 762 C C . LEU A 1 97 ? 12.845 2.227 -13.494 1.00 85.44 97 LEU A C 1
ATOM 764 O O . LEU A 1 97 ? 13.963 2.707 -13.339 1.00 85.44 97 LEU A O 1
ATOM 768 N N . MET A 1 98 ? 12.177 2.313 -14.642 1.00 87.50 98 MET A N 1
ATOM 769 C CA . MET A 1 98 ? 12.696 2.999 -15.823 1.00 87.50 98 MET A CA 1
ATOM 770 C C . MET A 1 98 ? 11.789 4.168 -16.200 1.00 87.50 98 MET A C 1
ATOM 772 O O . MET A 1 98 ? 10.582 3.997 -16.374 1.00 87.50 98 MET A O 1
ATOM 776 N N . ALA A 1 99 ? 12.387 5.340 -16.387 1.00 90.25 99 ALA A N 1
ATOM 777 C CA . ALA A 1 99 ? 11.770 6.477 -17.051 1.00 90.25 99 ALA A CA 1
ATOM 778 C C . ALA A 1 99 ? 12.396 6.657 -18.439 1.00 90.25 99 ALA A C 1
ATOM 780 O O . ALA A 1 99 ? 13.620 6.661 -18.582 1.00 90.25 99 ALA A O 1
ATOM 781 N N . LEU A 1 100 ? 11.545 6.816 -19.453 1.00 91.25 100 LEU A N 1
ATOM 782 C CA . LEU A 1 100 ? 11.930 7.040 -20.845 1.00 91.25 100 LEU A CA 1
ATOM 783 C C . LEU A 1 100 ? 11.401 8.404 -21.293 1.00 91.25 100 LEU A C 1
ATOM 785 O O . LEU A 1 100 ? 10.229 8.716 -21.085 1.00 91.25 100 LEU A O 1
ATOM 789 N N . THR A 1 101 ? 12.251 9.196 -21.937 1.00 91.06 101 THR A N 1
ATOM 790 C CA . THR A 1 101 ? 11.862 10.436 -22.617 1.00 91.06 101 THR A CA 1
ATOM 791 C C . THR A 1 101 ? 12.368 10.430 -24.055 1.00 91.06 101 THR A C 1
ATOM 793 O O . THR A 1 101 ? 13.434 9.883 -24.333 1.00 91.06 101 THR A O 1
ATOM 796 N N . GLU A 1 102 ? 11.612 11.025 -24.973 1.00 89.75 102 GLU A N 1
ATOM 797 C CA . GLU A 1 102 ? 11.975 11.177 -26.385 1.00 89.75 102 GLU A CA 1
ATOM 798 C C . GLU A 1 102 ? 12.064 12.671 -26.714 1.00 89.75 102 GLU A C 1
ATOM 800 O O . GLU A 1 102 ? 11.177 13.456 -26.379 1.00 89.75 102 GLU A O 1
ATOM 805 N N . CYS A 1 103 ? 13.142 13.073 -27.380 1.00 84.06 103 CYS A N 1
ATOM 806 C CA . CYS A 1 103 ? 13.355 14.420 -27.882 1.00 84.06 103 CYS A CA 1
ATOM 807 C C . CYS A 1 103 ? 13.578 14.370 -29.392 1.00 84.06 103 CYS A C 1
ATOM 809 O O . CYS A 1 103 ? 14.386 13.589 -29.900 1.00 84.06 103 CYS A O 1
ATOM 811 N N . TYR A 1 104 ? 12.870 15.236 -30.107 1.00 80.75 104 TYR A N 1
ATOM 812 C CA . TYR A 1 104 ? 12.984 15.378 -31.547 1.00 80.75 104 TYR A CA 1
ATOM 813 C C . TYR A 1 104 ? 13.795 16.634 -31.876 1.00 80.75 104 TYR A C 1
ATOM 815 O O . TYR A 1 104 ? 13.464 17.725 -31.408 1.00 80.75 104 TYR A O 1
ATOM 823 N N . LYS A 1 105 ? 14.864 16.491 -32.668 1.00 73.06 105 LYS A N 1
ATOM 824 C CA . LYS A 1 105 ? 15.648 17.628 -33.163 1.00 73.06 105 LYS A CA 1
ATOM 825 C C . LYS A 1 105 ? 15.477 17.749 -34.673 1.00 73.06 105 LYS A C 1
ATOM 827 O O . LYS A 1 105 ? 16.072 16.977 -35.426 1.00 73.06 105 LYS A O 1
ATOM 832 N N . ASP A 1 106 ? 14.699 18.744 -35.097 1.00 66.19 106 ASP A N 1
ATOM 833 C CA . ASP A 1 106 ? 14.694 19.193 -36.488 1.00 66.19 106 ASP A CA 1
ATOM 834 C C . ASP A 1 106 ? 15.976 19.976 -36.755 1.00 66.19 106 ASP A C 1
ATOM 836 O O . ASP A 1 106 ? 16.231 21.016 -36.145 1.00 66.19 106 ASP A O 1
ATOM 840 N N . HIS A 1 107 ? 16.793 19.470 -37.674 1.00 62.84 107 HIS A N 1
ATOM 841 C CA . HIS A 1 107 ? 17.921 20.213 -38.206 1.00 62.84 107 HIS A CA 1
ATOM 842 C C . HIS A 1 107 ? 17.619 20.522 -39.675 1.00 62.84 107 HIS A C 1
ATOM 844 O O . HIS A 1 107 ? 17.380 19.588 -40.439 1.00 62.84 107 HIS A O 1
ATOM 850 N N . PRO A 1 108 ? 17.662 21.791 -40.118 1.00 64.56 108 PRO A N 1
ATOM 851 C CA . PRO A 1 108 ? 17.213 22.192 -41.456 1.00 64.56 108 PRO A CA 1
ATOM 852 C C . PRO A 1 108 ? 18.056 21.639 -42.6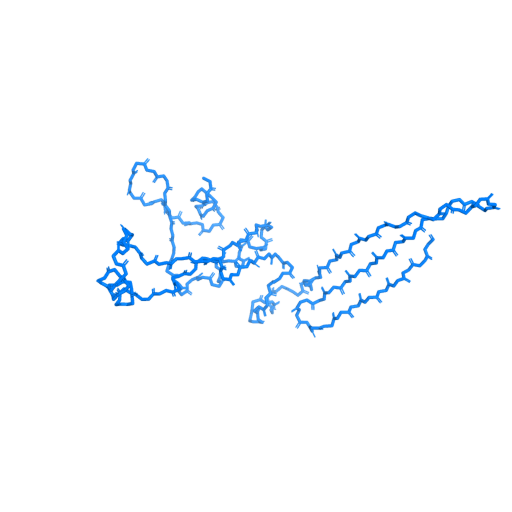24 1.00 64.56 108 PRO A C 1
ATOM 854 O O . PRO A 1 108 ? 17.816 22.009 -43.764 1.00 64.56 108 PRO A O 1
ATOM 857 N N . ASN A 1 109 ? 19.046 20.774 -42.364 1.00 63.94 109 ASN A N 1
ATOM 858 C CA . ASN A 1 109 ? 19.970 20.255 -43.379 1.00 63.94 109 ASN A CA 1
ATOM 859 C C . ASN A 1 109 ? 20.485 18.820 -43.127 1.00 63.94 109 ASN A C 1
ATOM 861 O O . ASN A 1 109 ? 21.381 18.367 -43.834 1.00 63.94 109 ASN A O 1
ATOM 865 N N . THR A 1 110 ? 19.960 18.090 -42.134 1.00 61.44 110 THR A N 1
ATOM 866 C CA . THR A 1 110 ? 20.320 16.677 -41.895 1.00 61.44 110 THR A CA 1
ATOM 867 C C . THR A 1 110 ? 19.083 15.872 -41.519 1.00 61.44 110 THR A C 1
ATOM 869 O O . THR A 1 110 ? 18.156 16.431 -40.940 1.00 61.44 110 THR A O 1
ATOM 872 N N . ASN A 1 111 ? 19.082 14.566 -41.819 1.00 68.06 111 ASN A N 1
ATOM 873 C CA . ASN A 1 111 ? 18.008 13.644 -41.434 1.00 68.06 111 ASN A CA 1
ATOM 874 C C . ASN A 1 111 ? 17.572 13.879 -39.981 1.00 68.06 111 ASN A C 1
ATOM 876 O O . ASN A 1 111 ? 18.414 13.969 -39.084 1.00 68.06 111 ASN A O 1
ATOM 880 N N . SER A 1 112 ? 16.259 13.968 -39.771 1.00 65.69 112 SER A N 1
ATOM 881 C CA . SER A 1 112 ? 15.638 14.123 -38.458 1.00 65.69 112 SER A CA 1
ATOM 882 C C . SER A 1 112 ? 16.184 13.077 -37.483 1.00 65.69 112 SER A C 1
ATOM 884 O O . SER A 1 112 ? 16.012 11.876 -37.716 1.00 65.69 112 SER A O 1
ATOM 886 N N . LYS A 1 113 ? 16.837 13.512 -36.400 1.00 76.75 113 LYS A N 1
ATOM 887 C CA . LYS A 1 113 ? 17.393 12.611 -35.383 1.00 76.75 113 LYS A CA 1
ATOM 888 C C . LYS A 1 113 ? 16.487 12.595 -34.153 1.00 76.75 113 LYS A C 1
ATOM 890 O O . LYS A 1 113 ? 16.155 13.649 -33.605 1.00 76.75 113 LYS A O 1
ATOM 895 N N . ARG A 1 114 ? 16.098 11.395 -33.720 1.00 81.69 114 ARG A N 1
ATOM 896 C CA . ARG A 1 114 ? 15.421 11.169 -32.437 1.00 81.69 114 ARG A CA 1
ATOM 897 C C . ARG A 1 114 ? 16.479 10.948 -31.364 1.00 81.69 114 ARG A C 1
ATOM 899 O O . ARG A 1 114 ? 17.531 10.391 -31.640 1.00 81.69 114 ARG A O 1
ATOM 906 N N . ILE A 1 115 ? 16.236 11.439 -30.159 1.00 84.25 115 ILE A N 1
ATOM 907 C CA . ILE A 1 115 ? 17.129 11.255 -29.016 1.00 84.25 115 ILE A CA 1
ATOM 908 C C . ILE A 1 115 ? 16.287 10.706 -27.878 1.00 84.25 115 ILE A C 1
ATOM 910 O O . ILE A 1 115 ? 15.268 11.302 -27.536 1.00 84.25 115 ILE A O 1
ATOM 914 N N . TYR A 1 116 ? 16.725 9.604 -27.277 1.00 87.94 116 TYR A N 1
ATOM 915 C CA . TYR A 1 116 ? 16.070 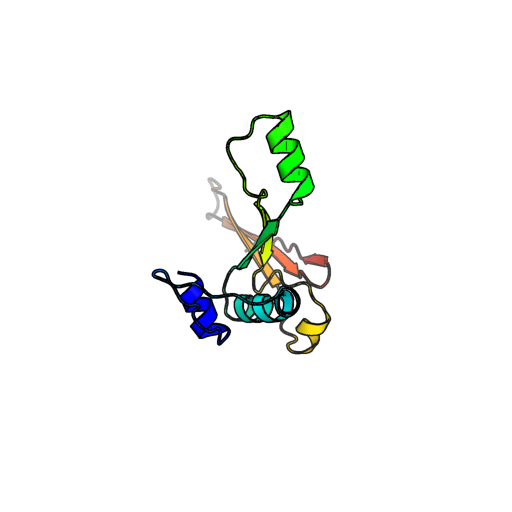9.020 -26.114 1.00 87.94 116 TYR A CA 1
ATOM 916 C C . TYR A 1 116 ? 16.896 9.290 -24.858 1.00 87.94 116 TYR A C 1
ATOM 918 O O . TYR A 1 116 ? 18.113 9.127 -24.849 1.00 87.94 116 TYR A O 1
ATOM 926 N N . GLY A 1 117 ? 16.231 9.723 -23.792 1.00 89.00 117 GLY A N 1
ATOM 927 C CA . GLY A 1 117 ? 16.802 9.770 -22.452 1.00 89.00 117 GLY A CA 1
ATOM 928 C C . GLY A 1 117 ? 16.232 8.624 -21.632 1.00 89.00 117 GLY A C 1
ATOM 929 O O . GLY A 1 117 ? 15.011 8.485 -21.551 1.00 89.00 117 GLY A O 1
ATOM 930 N N . VAL A 1 118 ? 17.101 7.816 -21.031 1.00 90.75 118 VAL A N 1
ATOM 931 C CA . VAL A 1 118 ? 16.704 6.712 -20.155 1.00 90.75 118 VAL A CA 1
ATOM 932 C C . VAL A 1 118 ? 17.261 6.974 -18.760 1.00 90.75 118 VAL A C 1
ATOM 934 O O . VAL A 1 118 ? 18.437 7.294 -18.596 1.00 90.75 118 VAL A O 1
ATOM 937 N N . CYS A 1 119 ? 16.409 6.850 -17.748 1.00 87.50 119 CYS A N 1
ATOM 938 C CA . CYS A 1 119 ? 16.809 6.844 -16.345 1.00 87.50 119 CYS A CA 1
ATOM 939 C C . CYS A 1 119 ? 16.335 5.533 -15.728 1.00 87.50 119 CYS A C 1
ATOM 941 O O . CYS A 1 119 ? 15.132 5.269 -15.724 1.00 87.50 119 CYS A O 1
ATOM 943 N N . VAL A 1 120 ? 17.270 4.717 -15.242 1.00 86.56 120 VAL A N 1
ATOM 944 C CA . VAL A 1 120 ? 16.967 3.474 -14.532 1.00 86.56 120 VAL A CA 1
ATOM 945 C C . VAL A 1 120 ? 17.395 3.627 -13.079 1.00 86.56 120 VAL A C 1
ATOM 947 O O . VAL A 1 120 ? 18.519 4.033 -12.788 1.00 86.56 120 VAL A O 1
ATOM 950 N N . VAL A 1 121 ? 16.490 3.308 -12.161 1.00 82.31 121 VAL A N 1
ATOM 951 C CA . VAL A 1 121 ? 16.737 3.341 -10.719 1.00 82.31 121 VAL A CA 1
ATOM 952 C C . VAL A 1 121 ? 16.494 1.953 -10.158 1.00 82.31 121 VAL A C 1
ATOM 954 O O . VAL A 1 121 ? 15.434 1.370 -10.391 1.00 82.31 121 VAL A O 1
ATOM 957 N N . ASP A 1 122 ? 17.468 1.447 -9.412 1.00 78.44 122 ASP A N 1
ATOM 958 C CA . ASP A 1 122 ? 17.273 0.316 -8.515 1.00 78.44 122 ASP A CA 1
ATOM 959 C C . ASP A 1 122 ? 16.913 0.848 -7.126 1.00 78.44 122 ASP A C 1
ATOM 961 O O . ASP A 1 122 ? 17.705 1.531 -6.473 1.00 78.44 122 ASP A O 1
ATOM 965 N N . PHE A 1 123 ? 15.692 0.554 -6.685 1.00 70.88 123 PHE A N 1
ATOM 966 C CA . PHE A 1 123 ? 15.176 1.044 -5.410 1.00 70.88 123 PHE A CA 1
ATOM 967 C C . PHE A 1 123 ? 15.782 0.313 -4.199 1.00 70.88 123 PHE A C 1
ATOM 969 O O . PHE A 1 123 ? 15.611 0.768 -3.071 1.00 70.88 123 PHE A O 1
ATOM 976 N N . TRP A 1 124 ? 16.494 -0.801 -4.418 1.00 65.50 124 TRP A N 1
ATOM 977 C CA . TRP A 1 124 ? 17.146 -1.564 -3.353 1.00 65.50 124 TRP A CA 1
ATOM 978 C C . TRP A 1 124 ? 18.576 -1.096 -3.069 1.00 65.50 124 TRP A C 1
ATOM 980 O O . TRP A 1 124 ? 18.988 -1.054 -1.913 1.00 65.50 124 TRP A O 1
ATOM 990 N N . THR A 1 125 ? 19.339 -0.729 -4.103 1.00 61.94 125 THR A N 1
ATOM 991 C CA . THR A 1 125 ? 20.757 -0.365 -3.940 1.00 61.94 125 THR A CA 1
ATOM 992 C C . THR A 1 125 ? 21.014 1.139 -3.823 1.00 61.94 125 THR A C 1
ATOM 994 O O . THR A 1 125 ? 22.147 1.523 -3.556 1.00 61.94 125 THR A O 1
ATOM 997 N N . GLU A 1 126 ? 19.998 1.995 -3.984 1.00 53.78 126 GLU A N 1
ATOM 998 C CA . GLU A 1 126 ? 20.121 3.467 -4.051 1.00 53.78 126 GLU A CA 1
ATOM 999 C C . GLU A 1 126 ? 20.947 3.994 -5.250 1.00 53.78 126 GLU A C 1
ATOM 1001 O O . GLU A 1 126 ? 21.173 5.201 -5.365 1.00 53.78 126 GLU A O 1
ATOM 1006 N N . TRP A 1 127 ? 21.369 3.139 -6.194 1.00 48.38 127 TRP A N 1
ATOM 1007 C CA . TRP A 1 127 ? 22.133 3.573 -7.371 1.00 48.38 127 TRP A CA 1
ATOM 1008 C C . TRP A 1 127 ? 21.205 3.968 -8.528 1.00 48.38 127 TRP A C 1
ATOM 1010 O O . TRP A 1 127 ? 20.397 3.181 -9.025 1.00 48.38 127 TRP A O 1
ATOM 1020 N N . MET A 1 128 ? 21.359 5.208 -8.997 1.00 50.75 128 MET A N 1
ATOM 1021 C CA . MET A 1 128 ? 20.763 5.699 -10.240 1.00 50.75 128 MET A CA 1
ATOM 1022 C C . MET A 1 128 ? 21.735 5.437 -11.396 1.00 50.75 128 MET A C 1
ATOM 1024 O O . MET A 1 128 ? 22.835 5.988 -11.420 1.00 50.75 128 MET A O 1
ATOM 1028 N N . ILE A 1 129 ? 21.324 4.630 -12.376 1.00 55.19 129 ILE A N 1
ATOM 1029 C CA . ILE A 1 129 ? 22.037 4.489 -13.649 1.00 55.19 129 ILE A CA 1
ATOM 1030 C C . ILE A 1 129 ? 21.328 5.390 -14.661 1.00 55.19 129 ILE A C 1
ATOM 1032 O O . ILE A 1 129 ? 20.259 5.068 -15.184 1.00 55.19 129 ILE A O 1
ATOM 1036 N N . SER A 1 130 ? 21.920 6.552 -14.935 1.00 49.06 130 SER A N 1
ATOM 1037 C CA . SER A 1 130 ? 21.519 7.401 -16.056 1.00 49.06 130 SER A CA 1
ATOM 1038 C C . SER A 1 130 ? 22.445 7.127 -17.239 1.00 49.06 130 SER A C 1
ATOM 1040 O O . SER A 1 130 ? 23.581 7.603 -17.255 1.00 49.06 130 SER A O 1
ATOM 1042 N N . GLU A 1 131 ? 21.975 6.379 -18.234 1.00 49.50 131 GLU A N 1
ATOM 1043 C CA . GLU A 1 131 ? 22.666 6.265 -19.518 1.00 49.50 131 GLU A CA 1
ATOM 1044 C C . GLU A 1 131 ? 21.916 7.105 -20.558 1.00 49.50 131 GLU A C 1
ATOM 1046 O O . GLU A 1 131 ? 20.793 6.797 -20.958 1.00 49.50 131 GLU A O 1
ATOM 1051 N N . ILE A 1 132 ? 22.534 8.205 -20.997 1.00 52.31 132 ILE A N 1
ATOM 1052 C CA . ILE A 1 132 ? 22.039 8.993 -22.131 1.00 52.31 132 ILE A CA 1
ATOM 1053 C C . ILE A 1 132 ? 22.567 8.319 -23.397 1.00 52.31 132 ILE A C 1
ATOM 1055 O O . ILE A 1 132 ? 23.671 8.607 -23.857 1.00 52.31 132 ILE A O 1
ATOM 1059 N N . SER A 1 133 ? 21.789 7.389 -23.944 1.00 48.75 133 SER A N 1
ATOM 1060 C CA . SER A 1 133 ? 22.122 6.730 -25.207 1.00 48.75 133 SER A CA 1
ATOM 1061 C C . SER A 1 133 ? 21.643 7.559 -26.400 1.00 48.75 133 SER A C 1
ATOM 1063 O O . SER A 1 133 ? 20.450 7.801 -26.581 1.00 48.75 133 SER A O 1
ATOM 1065 N N . PHE A 1 134 ? 22.581 7.975 -27.252 1.00 48.06 134 PHE A N 1
ATOM 1066 C CA . PHE A 1 134 ? 22.283 8.541 -28.567 1.00 48.06 134 PHE A CA 1
ATOM 1067 C C . PHE A 1 134 ? 22.092 7.394 -29.565 1.00 48.06 134 PHE A C 1
ATOM 1069 O O . PHE A 1 134 ? 23.081 6.798 -29.987 1.00 48.06 134 PHE A O 1
ATOM 1076 N N . LEU A 1 135 ? 20.854 7.109 -29.971 1.00 47.78 135 LEU A N 1
ATOM 1077 C CA . LEU A 1 135 ? 20.583 6.342 -31.194 1.00 47.78 135 LEU A CA 1
ATOM 1078 C C . LEU A 1 135 ? 20.261 7.331 -32.317 1.00 47.78 135 LEU A C 1
ATOM 1080 O O . LEU A 1 135 ? 19.154 7.899 -32.309 1.00 47.78 135 LEU A O 1
#

Organism: Lupinus luteus (NCBI:txid3873)

pLDDT: mean 82.88, std 15.41, range [47.78, 97.81]

Secondary structure (DSSP, 8-state):
--HHHHHHHH-PPPPSSSS------GGGHHHHHHHHHHTT--EEEEEE-S-HHHHHHHHHHH--S--S--EEEEEEE-GGG---HHHHTT-----EEEEEEEEEEEETTEEEEEEEEEEEEETTT--EEEE----

Radius of gyration: 22.6 Å; chains: 1; bounding box: 48×40×65 Å

Sequence (135 aa):
MDAHVGVKELDLQYMKGEQPHCGFPEKNFLMNVEKLARKGYRVLVVEQTETPEQMEISWKVKGSKQKVVRREICAVVTKGTLTDGELLSANPEAPFLMALTECYKDHPNTNSKRIYGVCVVDFWTEWMISEISFL

InterPro domains:
  IPR007695 DNA mismatch repair protein MutS-like, N-terminal [PF01624] (1-85)
  IPR016151 DNA mismatch repair protein MutS, N-terminal [G3DSA:3.40.1170.10] (1-89)
  IPR016151 DNA mismatch repair protein MutS, N-terminal [SSF55271] (2-81)
  IPR045076 DNA mismatch repair MutS [PTHR11361] (1-125)

Foldseek 3Di:
DVLVVCCPQVVFDFDDDPDGDTDDDPVCVLVSLQSCQVVFDKDFDKDQPDDLVRLVCCCVPVVDPDSDGDIDGPDIGHVLQDADDVVCVVPVPFSKDKDKDWDWDDDPPDPIFIWIWIWIDGNHPRDIDTDRDGD